Protein AF-A0A7W9HDD8-F1 (afdb_monomer_lite)

pLDDT: mean 74.38, std 16.47, range [45.41, 96.56]

Structure (mmCIF, N/CA/C/O backbone):
data_AF-A0A7W9HDD8-F1
#
_entry.id   AF-A0A7W9HDD8-F1
#
loop_
_atom_site.group_PDB
_atom_site.id
_atom_site.type_symbol
_atom_site.label_atom_id
_atom_site.label_alt_id
_atom_site.label_comp_id
_atom_site.label_asym_id
_atom_site.label_enti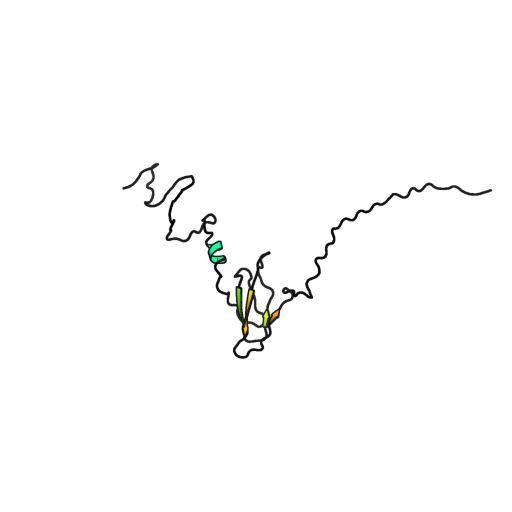ty_id
_atom_site.label_seq_id
_atom_site.pdbx_PDB_ins_code
_atom_site.Cartn_x
_atom_site.Cartn_y
_atom_site.Cartn_z
_atom_site.occupancy
_atom_site.B_iso_or_equiv
_atom_site.auth_seq_id
_atom_site.auth_comp_id
_atom_site.auth_asym_id
_atom_site.auth_atom_id
_atom_site.pdbx_PDB_model_num
ATOM 1 N N . MET A 1 1 ? 3.729 -22.286 -48.158 1.00 49.88 1 MET A N 1
ATOM 2 C CA . MET A 1 1 ? 4.906 -21.860 -48.942 1.00 49.88 1 MET A CA 1
ATOM 3 C C . MET A 1 1 ? 6.066 -21.746 -47.969 1.00 49.88 1 MET A C 1
ATOM 5 O O . MET A 1 1 ? 6.053 -20.856 -47.134 1.00 49.88 1 MET A O 1
ATOM 9 N N . THR A 1 2 ? 6.975 -22.718 -47.975 1.00 52.31 2 THR A N 1
ATOM 10 C CA . THR A 1 2 ? 8.079 -22.801 -47.007 1.00 52.31 2 THR A CA 1
ATOM 11 C C . THR A 1 2 ? 9.292 -22.110 -47.615 1.00 52.31 2 THR A C 1
ATOM 13 O O . THR A 1 2 ? 9.815 -22.578 -48.624 1.00 52.31 2 THR A O 1
ATOM 16 N N . VAL A 1 3 ? 9.702 -20.975 -47.052 1.00 51.56 3 VAL A N 1
ATOM 17 C CA . VAL A 1 3 ? 10.936 -20.289 -47.453 1.00 51.56 3 VAL A CA 1
ATOM 18 C C . VAL A 1 3 ? 12.105 -20.972 -46.748 1.00 51.56 3 VAL A C 1
ATOM 20 O O . VAL A 1 3 ? 12.121 -21.081 -45.526 1.00 51.56 3 VAL A O 1
ATOM 23 N N . TRP A 1 4 ? 13.059 -21.471 -47.531 1.00 47.94 4 TRP A N 1
ATOM 24 C CA . TRP A 1 4 ? 14.275 -22.113 -47.039 1.00 47.94 4 TRP A CA 1
ATOM 25 C C . TRP A 1 4 ? 15.407 -21.089 -46.964 1.00 47.94 4 TRP A C 1
ATOM 27 O O . TRP A 1 4 ? 15.779 -20.513 -47.983 1.00 47.94 4 TRP A O 1
ATOM 37 N N . VAL A 1 5 ? 15.997 -20.909 -45.782 1.00 61.56 5 VAL A N 1
ATOM 38 C CA . VAL A 1 5 ? 17.302 -20.253 -45.617 1.00 61.56 5 VAL A CA 1
ATOM 39 C C . VAL A 1 5 ? 18.118 -21.112 -44.651 1.00 61.56 5 VAL A C 1
ATOM 41 O O . VAL A 1 5 ? 17.716 -21.305 -43.510 1.00 61.56 5 VAL A O 1
ATOM 44 N N . GLY A 1 6 ? 19.237 -21.680 -45.108 1.00 63.09 6 GLY A N 1
ATOM 45 C CA . GLY A 1 6 ? 20.217 -22.325 -44.221 1.00 63.09 6 GLY A CA 1
ATOM 46 C C . GLY A 1 6 ? 19.858 -23.697 -43.625 1.00 63.09 6 GLY A C 1
ATOM 47 O O . GLY A 1 6 ? 20.403 -24.054 -42.589 1.00 63.09 6 GLY A O 1
ATOM 48 N N . GLY A 1 7 ? 18.995 -24.493 -44.266 1.00 64.06 7 GLY A N 1
ATOM 49 C CA . GLY A 1 7 ? 18.950 -25.949 -44.036 1.00 64.06 7 GLY A CA 1
ATOM 50 C C . GLY A 1 7 ? 18.128 -26.477 -42.851 1.00 64.06 7 GLY A C 1
ATOM 51 O O . GLY A 1 7 ? 18.107 -27.688 -42.656 1.00 64.06 7 GLY A O 1
ATOM 52 N N . LEU A 1 8 ? 17.398 -25.639 -42.108 1.00 62.50 8 LEU A N 1
ATOM 53 C CA . LEU A 1 8 ? 16.399 -26.095 -41.129 1.00 62.50 8 LEU A CA 1
ATOM 54 C C . LEU A 1 8 ? 15.046 -25.411 -41.387 1.00 62.50 8 LEU A C 1
ATOM 56 O O . LEU A 1 8 ? 15.025 -24.218 -41.699 1.00 62.50 8 LEU A O 1
ATOM 60 N N . PRO A 1 9 ? 13.911 -26.128 -41.286 1.00 59.16 9 PRO A N 1
ATOM 61 C CA . PRO A 1 9 ? 12.598 -25.523 -41.469 1.00 59.16 9 PRO A CA 1
ATOM 62 C C . PRO A 1 9 ? 12.341 -24.506 -40.352 1.00 59.16 9 PRO A C 1
ATOM 64 O O . PRO A 1 9 ? 12.315 -24.858 -39.175 1.00 59.16 9 PRO A O 1
ATOM 67 N N . VAL A 1 10 ? 12.134 -23.242 -40.717 1.00 61.56 10 VAL A N 1
ATOM 68 C CA . VAL A 1 10 ? 11.691 -22.212 -39.771 1.00 61.56 10 VAL A CA 1
ATOM 69 C C . VAL A 1 10 ? 10.170 -22.264 -39.626 1.00 61.56 10 VAL A C 1
ATOM 71 O O . VAL A 1 10 ? 9.444 -22.422 -40.610 1.00 61.56 10 VAL A O 1
ATOM 74 N N . ALA A 1 11 ? 9.676 -22.155 -38.390 1.00 64.12 11 ALA A N 1
ATOM 75 C CA . ALA A 1 11 ? 8.244 -22.083 -38.119 1.00 64.12 11 ALA A CA 1
ATOM 76 C C . ALA A 1 11 ? 7.645 -20.827 -38.775 1.00 64.12 11 ALA A C 1
ATOM 78 O O . ALA A 1 11 ? 8.213 -19.736 -38.693 1.00 64.12 11 ALA A O 1
ATOM 79 N N . ALA A 1 12 ? 6.494 -20.977 -39.431 1.00 58.31 12 ALA A N 1
ATOM 80 C CA . ALA A 1 12 ? 5.814 -19.863 -40.083 1.00 58.31 12 ALA A CA 1
ATOM 81 C C . ALA A 1 12 ? 5.433 -18.778 -39.057 1.00 58.31 12 ALA A C 1
ATOM 83 O O . ALA A 1 12 ? 4.868 -19.090 -38.011 1.00 58.31 12 ALA A O 1
ATOM 84 N N . GLY A 1 13 ? 5.721 -17.511 -39.373 1.00 62.62 13 GLY A N 1
ATOM 85 C CA . GLY A 1 13 ? 5.311 -16.352 -38.567 1.00 62.62 13 GLY A CA 1
ATOM 86 C C . GLY A 1 13 ? 6.374 -15.774 -37.628 1.00 62.62 13 GLY A C 1
ATOM 87 O O . GLY A 1 13 ? 6.099 -14.779 -36.965 1.00 62.62 13 GLY A O 1
ATOM 88 N N . PHE A 1 14 ? 7.582 -16.341 -37.586 1.00 61.56 14 PHE A N 1
ATOM 89 C CA . PHE A 1 14 ? 8.695 -15.796 -36.806 1.00 61.56 14 PHE A CA 1
ATOM 90 C C . PHE A 1 14 ? 9.730 -15.115 -37.707 1.00 61.56 14 PHE A C 1
ATOM 92 O O . PHE A 1 14 ? 10.101 -15.644 -38.755 1.00 61.56 14 PHE A O 1
ATOM 99 N N . VAL A 1 15 ? 10.224 -13.951 -37.277 1.00 70.75 15 VAL A N 1
ATOM 100 C CA . VAL A 1 15 ? 11.378 -13.278 -37.887 1.00 70.75 15 VAL A CA 1
ATOM 101 C C . VAL A 1 15 ? 12.622 -13.672 -37.090 1.00 70.75 15 VAL A C 1
ATOM 103 O O . VAL A 1 15 ? 12.716 -13.359 -35.906 1.00 70.75 15 VAL A O 1
ATOM 106 N N . TYR A 1 16 ? 13.569 -14.358 -37.734 1.00 62.38 16 TYR A N 1
ATOM 107 C CA . TYR A 1 16 ? 14.878 -14.684 -37.160 1.00 62.38 16 TYR A CA 1
ATOM 108 C C . TYR A 1 16 ? 15.968 -13.928 -37.923 1.00 62.38 16 TYR A C 1
ATOM 110 O O . TYR A 1 16 ? 16.140 -14.127 -39.124 1.00 62.38 16 TYR A O 1
ATOM 118 N N . GLY A 1 17 ? 16.710 -13.069 -37.228 1.00 64.06 17 GLY A N 1
ATOM 119 C CA . GLY A 1 17 ? 17.832 -12.316 -37.784 1.00 64.06 17 GLY A CA 1
ATOM 120 C C . GLY A 1 17 ? 18.643 -11.649 -36.676 1.00 64.06 17 GLY A C 1
ATOM 121 O O . GLY A 1 17 ? 18.111 -11.361 -35.606 1.00 64.06 17 GLY A O 1
ATOM 122 N N . ALA A 1 18 ? 19.936 -11.434 -36.915 1.00 65.00 18 ALA A N 1
ATOM 123 C CA . ALA A 1 18 ? 20.770 -10.597 -36.059 1.00 65.00 18 ALA A CA 1
ATOM 124 C C . ALA A 1 18 ? 20.676 -9.146 -36.561 1.00 65.00 18 ALA A C 1
ATOM 126 O O . ALA A 1 18 ? 21.053 -8.882 -37.701 1.00 65.00 18 ALA A O 1
ATOM 127 N N . GLY A 1 19 ? 20.154 -8.229 -35.743 1.00 72.38 19 GLY A N 1
ATOM 128 C CA . GLY A 1 19 ? 20.015 -6.808 -36.087 1.00 72.38 19 GLY A CA 1
ATOM 129 C C . GLY A 1 19 ? 18.728 -6.170 -35.558 1.00 72.38 19 GLY A C 1
ATOM 130 O O . GLY A 1 19 ? 17.973 -6.799 -34.817 1.00 72.38 19 GLY A O 1
ATOM 131 N N . ASP A 1 20 ? 18.491 -4.918 -35.950 1.00 79.69 20 ASP A N 1
ATOM 132 C CA . ASP A 1 20 ? 17.279 -4.166 -35.613 1.00 79.69 20 ASP A CA 1
ATOM 133 C C . ASP A 1 20 ? 16.129 -4.499 -36.572 1.00 79.69 20 ASP A C 1
ATOM 135 O O . ASP A 1 20 ? 16.343 -4.736 -37.763 1.00 79.69 20 ASP A O 1
ATOM 139 N N . VAL A 1 21 ? 14.891 -4.458 -36.072 1.00 77.38 21 VAL A N 1
ATOM 140 C CA . VAL A 1 21 ? 13.689 -4.566 -36.909 1.00 77.38 21 VAL A CA 1
ATOM 141 C C . VAL A 1 21 ? 12.852 -3.300 -36.772 1.00 77.38 21 VAL A C 1
ATOM 143 O O . VAL A 1 21 ? 12.448 -2.936 -35.669 1.00 77.38 21 VAL A O 1
ATOM 146 N N . TYR A 1 22 ? 12.579 -2.641 -37.898 1.00 76.81 22 TYR A N 1
ATOM 147 C CA . TYR A 1 22 ? 11.714 -1.464 -37.973 1.00 76.81 22 TYR A CA 1
ATOM 148 C C . TYR A 1 22 ? 10.293 -1.874 -38.366 1.00 76.81 22 TYR A C 1
ATOM 150 O O . TYR A 1 22 ? 10.098 -2.574 -39.358 1.00 76.81 22 TYR A O 1
ATOM 158 N N . TYR A 1 23 ? 9.303 -1.412 -37.601 1.00 78.31 23 TYR A N 1
ATOM 159 C CA . TYR A 1 23 ? 7.884 -1.624 -37.879 1.00 78.31 23 TYR A CA 1
ATOM 160 C C . TYR A 1 23 ? 7.146 -0.285 -37.857 1.00 78.31 23 TYR A C 1
ATOM 162 O O . TYR A 1 23 ? 7.128 0.404 -36.838 1.00 78.31 23 TYR A O 1
ATOM 170 N N . GLU A 1 24 ? 6.506 0.069 -38.969 1.00 78.88 24 GLU A N 1
ATOM 171 C CA . GLU A 1 24 ? 5.593 1.210 -39.051 1.00 78.88 24 GLU A CA 1
ATOM 172 C C . GLU A 1 24 ? 4.170 0.708 -38.781 1.00 78.88 24 GLU A C 1
ATOM 174 O O . GLU A 1 24 ? 3.435 0.327 -39.688 1.00 78.88 24 GLU A O 1
ATOM 179 N N . GLY A 1 25 ? 3.800 0.592 -37.504 1.00 77.19 25 GLY A N 1
ATOM 180 C CA . GLY A 1 25 ? 2.489 0.073 -37.112 1.00 77.19 25 GLY A CA 1
ATOM 181 C C . GLY A 1 25 ? 2.451 -0.486 -35.694 1.00 77.19 25 GLY A C 1
ATOM 182 O O . GLY A 1 25 ? 3.371 -0.290 -34.900 1.00 77.19 25 GLY A O 1
ATOM 183 N N . ASN A 1 26 ? 1.365 -1.186 -35.363 1.00 75.44 26 ASN A N 1
ATOM 184 C CA . ASN A 1 26 ? 1.221 -1.848 -34.072 1.00 75.44 26 ASN A CA 1
ATOM 185 C C . ASN A 1 26 ? 1.916 -3.220 -34.068 1.00 75.44 26 ASN A C 1
ATOM 187 O O . ASN A 1 26 ? 1.668 -4.077 -34.910 1.00 75.44 26 ASN A O 1
ATOM 191 N N . VAL A 1 27 ? 2.754 -3.454 -33.061 1.00 76.56 27 VAL A N 1
ATOM 192 C CA . VAL A 1 27 ? 3.296 -4.783 -32.759 1.00 76.56 27 VAL A CA 1
ATOM 193 C C . VAL A 1 27 ? 2.414 -5.401 -31.676 1.00 76.56 27 VAL A C 1
ATOM 195 O O . VAL A 1 27 ? 2.275 -4.832 -30.593 1.00 76.56 27 VAL A O 1
ATOM 198 N N . SER A 1 28 ? 1.779 -6.539 -31.967 1.00 69.56 28 SER A N 1
ATOM 199 C CA . SER A 1 28 ? 0.885 -7.238 -31.035 1.00 69.56 28 SER A CA 1
ATOM 200 C C . SER A 1 28 ? 1.287 -8.704 -30.902 1.00 69.56 28 SER A C 1
ATOM 202 O O . SER A 1 28 ? 1.561 -9.372 -31.896 1.00 69.56 28 SER A O 1
ATOM 204 N N . THR A 1 29 ? 1.325 -9.208 -29.669 1.00 70.31 29 THR A N 1
ATOM 205 C CA . THR A 1 29 ? 1.646 -10.602 -29.344 1.00 70.31 29 THR A CA 1
ATOM 206 C C . THR A 1 29 ? 0.577 -11.173 -28.417 1.00 70.31 29 THR A C 1
ATOM 208 O O . THR A 1 29 ? 0.071 -10.480 -27.537 1.00 70.31 29 THR A O 1
ATOM 211 N N . THR A 1 30 ? 0.228 -12.452 -28.584 1.00 66.12 30 THR A N 1
ATOM 212 C CA . THR A 1 30 ? -0.759 -13.129 -27.718 1.00 66.12 30 THR A CA 1
ATOM 213 C C . THR A 1 30 ? -0.197 -13.437 -26.328 1.00 66.12 30 THR A C 1
ATOM 215 O O . THR A 1 30 ? -0.934 -13.456 -25.347 1.00 66.12 30 THR A O 1
ATOM 218 N N . ALA A 1 31 ? 1.116 -13.664 -26.231 1.00 63.81 31 ALA A N 1
ATOM 219 C CA . ALA A 1 31 ? 1.810 -13.844 -24.964 1.00 63.81 31 ALA A CA 1
ATOM 220 C C . ALA A 1 31 ? 2.363 -12.509 -24.460 1.00 63.81 31 ALA A C 1
ATOM 222 O O . ALA A 1 31 ? 2.885 -11.703 -25.237 1.00 63.81 31 ALA A O 1
ATOM 223 N N . ALA A 1 32 ? 2.277 -12.306 -23.145 1.00 61.69 32 ALA A N 1
ATOM 224 C CA . ALA A 1 32 ? 2.909 -11.171 -22.505 1.00 61.69 32 ALA A CA 1
ATOM 225 C C . ALA A 1 32 ? 4.443 -11.302 -22.593 1.00 61.69 32 ALA A C 1
ATOM 227 O O . ALA A 1 32 ? 4.982 -12.389 -22.370 1.00 61.69 32 ALA A O 1
ATOM 228 N N . PRO A 1 33 ? 5.155 -10.209 -22.883 1.00 64.56 33 PRO A N 1
ATOM 229 C CA . PRO A 1 33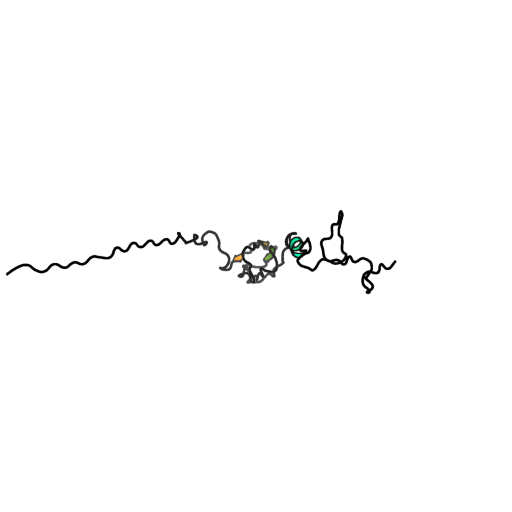 ? 6.612 -10.182 -22.884 1.00 64.56 33 PRO A CA 1
ATOM 230 C C . PRO A 1 33 ? 7.167 -10.492 -21.486 1.00 64.56 33 PRO A C 1
ATOM 232 O O . PRO A 1 33 ? 6.744 -9.892 -20.499 1.00 64.56 33 PRO A O 1
ATOM 235 N N . THR A 1 34 ? 8.131 -11.410 -21.398 1.00 62.53 34 THR A N 1
ATOM 236 C CA . THR A 1 34 ? 8.764 -11.832 -20.130 1.00 62.53 34 THR A CA 1
ATOM 237 C C . THR A 1 34 ? 10.228 -11.400 -20.001 1.00 62.53 34 THR A C 1
ATOM 239 O O . THR A 1 34 ? 10.806 -11.516 -18.923 1.00 62.53 34 THR A O 1
ATOM 242 N N . GLN A 1 35 ? 10.837 -10.880 -21.074 1.00 59.34 35 GLN A N 1
ATOM 243 C CA . GLN A 1 35 ? 12.233 -10.430 -21.087 1.00 59.34 35 GLN A CA 1
ATOM 244 C C . GLN A 1 35 ? 12.363 -8.943 -20.730 1.00 59.34 35 GLN A C 1
ATOM 246 O O . GLN A 1 35 ? 11.589 -8.104 -21.188 1.00 59.34 35 GLN A O 1
ATOM 251 N N . ALA A 1 36 ? 13.403 -8.612 -19.960 1.00 51.59 36 ALA A N 1
ATOM 252 C CA . ALA A 1 36 ? 13.631 -7.285 -19.378 1.00 51.59 36 ALA A CA 1
ATOM 253 C C . ALA A 1 36 ? 13.830 -6.142 -20.395 1.00 51.59 36 ALA A C 1
ATOM 255 O O . ALA A 1 36 ? 13.721 -4.973 -20.030 1.00 51.59 36 ALA A O 1
ATOM 256 N N . GLN A 1 37 ? 14.140 -6.467 -21.652 1.00 56.53 37 GLN A N 1
ATOM 257 C CA . GLN A 1 37 ? 14.434 -5.497 -22.713 1.00 56.53 37 GLN A CA 1
ATOM 258 C C . GLN A 1 37 ? 13.217 -5.137 -23.579 1.00 56.53 37 GLN A C 1
ATOM 260 O O . GLN A 1 37 ? 13.347 -4.361 -24.522 1.00 56.53 37 GLN A O 1
ATOM 265 N N . HIS A 1 38 ? 12.034 -5.682 -23.292 1.00 64.94 38 HIS A N 1
ATOM 266 C CA . HIS A 1 38 ? 10.838 -5.347 -24.057 1.00 64.94 38 HIS A CA 1
ATOM 267 C C . HIS A 1 38 ? 10.366 -3.908 -23.765 1.00 64.94 38 HIS A C 1
ATOM 269 O O . HIS A 1 38 ? 10.378 -3.469 -22.616 1.00 64.94 38 HIS A O 1
ATOM 275 N N . LEU A 1 39 ? 9.945 -3.168 -24.802 1.00 67.69 39 LEU A N 1
ATOM 276 C CA . LEU A 1 39 ? 9.680 -1.714 -24.751 1.00 67.69 39 LEU A CA 1
ATOM 277 C C . LEU A 1 39 ? 8.502 -1.276 -23.875 1.00 67.69 39 LEU A C 1
ATOM 279 O O . LEU A 1 39 ? 8.313 -0.090 -23.622 1.00 67.69 39 LEU A O 1
ATOM 283 N N . THR A 1 40 ? 7.771 -2.216 -23.305 1.00 62.47 40 THR A N 1
ATOM 284 C CA . THR A 1 40 ? 7.215 -2.003 -21.980 1.00 62.47 40 THR A CA 1
ATOM 285 C C . THR A 1 40 ? 7.762 -3.117 -21.122 1.00 62.47 40 THR A C 1
ATOM 287 O O . THR A 1 40 ? 7.414 -4.287 -21.286 1.00 62.47 40 THR A O 1
ATOM 290 N N . ARG A 1 41 ? 8.632 -2.756 -20.179 1.00 62.28 41 ARG A N 1
ATOM 291 C CA . ARG A 1 41 ? 8.730 -3.522 -18.949 1.00 62.28 41 ARG A CA 1
ATOM 292 C C . ARG A 1 41 ? 7.294 -3.629 -18.447 1.00 62.28 41 ARG A C 1
ATOM 294 O O . ARG A 1 41 ? 6.731 -2.636 -17.981 1.00 62.28 41 ARG A O 1
ATOM 301 N N . LYS A 1 42 ? 6.642 -4.766 -18.667 1.00 60.31 42 LYS A N 1
ATOM 302 C CA . LYS A 1 42 ? 5.259 -4.970 -18.237 1.00 60.31 42 LYS A CA 1
ATOM 303 C C . LYS A 1 42 ? 5.161 -4.732 -16.732 1.00 60.31 42 LYS A C 1
ATOM 305 O O . LYS A 1 42 ? 4.219 -4.108 -16.279 1.00 60.31 42 LYS A O 1
ATOM 310 N N . ASP A 1 43 ? 6.206 -5.090 -15.996 1.00 60.59 43 ASP A N 1
ATOM 311 C CA . ASP A 1 43 ? 6.450 -4.736 -14.600 1.00 60.59 43 ASP A CA 1
ATOM 312 C C . ASP A 1 43 ? 6.528 -3.222 -14.346 1.00 60.59 43 ASP A C 1
ATOM 314 O O . ASP A 1 43 ? 6.020 -2.768 -13.332 1.00 60.59 43 ASP A O 1
ATOM 318 N N . TYR A 1 44 ? 7.093 -2.407 -15.240 1.00 63.84 44 TYR A N 1
ATOM 319 C CA . TYR A 1 44 ? 7.131 -0.942 -15.097 1.00 63.84 44 TYR A CA 1
ATOM 320 C C . TYR A 1 44 ? 5.778 -0.284 -15.382 1.00 63.84 44 TYR A C 1
ATOM 322 O O . TYR A 1 44 ? 5.434 0.680 -14.707 1.00 63.84 44 TYR A O 1
ATOM 330 N N . VAL A 1 45 ? 4.999 -0.783 -16.346 1.00 66.81 45 VAL A N 1
ATOM 331 C CA . VAL A 1 45 ? 3.654 -0.252 -16.639 1.00 66.81 45 VAL A CA 1
ATOM 332 C C . VAL A 1 45 ? 2.630 -0.761 -15.617 1.00 66.81 45 VAL A C 1
ATOM 334 O O . VAL A 1 45 ? 1.902 0.050 -15.050 1.00 66.81 45 VAL A O 1
ATOM 337 N N . ASP A 1 46 ? 2.643 -2.052 -15.275 1.00 65.38 46 ASP A N 1
ATOM 338 C CA . ASP A 1 46 ? 1.749 -2.648 -14.269 1.00 65.38 46 ASP A CA 1
ATOM 339 C C . ASP A 1 46 ? 2.037 -2.129 -12.850 1.00 65.38 46 ASP A C 1
ATOM 341 O O . ASP A 1 46 ? 1.111 -1.954 -12.063 1.00 65.38 46 ASP A O 1
ATOM 345 N N . SER A 1 47 ? 3.299 -1.836 -12.500 1.00 57.88 47 SER A N 1
ATOM 346 C CA . SER A 1 47 ? 3.626 -1.242 -11.188 1.00 57.88 47 SER A CA 1
ATOM 347 C C . SER A 1 47 ? 3.331 0.258 -11.100 1.00 57.88 47 SER A C 1
ATOM 349 O O . SER A 1 47 ? 3.259 0.800 -9.993 1.00 57.88 47 SER A O 1
ATOM 351 N N . ARG A 1 48 ? 3.166 0.944 -12.242 1.00 60.47 48 ARG A N 1
ATOM 352 C CA . ARG A 1 48 ? 2.883 2.390 -12.310 1.00 60.47 48 ARG A CA 1
ATOM 353 C C . ARG A 1 48 ? 1.414 2.717 -12.545 1.00 60.47 48 ARG A C 1
ATOM 355 O O . ARG A 1 48 ? 0.988 3.809 -12.171 1.00 60.47 48 ARG A O 1
ATOM 362 N N . VAL A 1 49 ? 0.630 1.797 -13.100 1.00 65.69 49 VAL A N 1
ATOM 363 C CA . VAL A 1 49 ? -0.832 1.906 -13.155 1.00 65.69 49 VAL A CA 1
ATOM 364 C C . VAL A 1 49 ? -1.386 1.463 -11.804 1.00 65.69 49 VAL A C 1
ATOM 366 O O . VAL A 1 49 ? -1.636 0.288 -11.581 1.00 65.69 49 VAL A O 1
ATOM 369 N N . SER A 1 50 ? -1.493 2.430 -10.885 1.00 58.28 50 SER A N 1
ATOM 370 C CA . SER A 1 50 ? -2.190 2.377 -9.588 1.00 58.28 50 SER A CA 1
ATOM 371 C C . SER A 1 50 ? -2.557 0.962 -9.101 1.00 58.28 50 SER A C 1
ATOM 373 O O . SER A 1 50 ? -3.729 0.581 -9.203 1.00 58.28 50 SER A O 1
ATOM 375 N N . PRO A 1 51 ? -1.604 0.175 -8.563 1.00 66.56 51 PRO A N 1
ATOM 376 C CA . PRO A 1 51 ? -1.929 -1.141 -8.033 1.00 66.56 51 PRO A CA 1
ATOM 377 C C . PRO A 1 51 ? -3.008 -0.980 -6.960 1.00 66.56 51 PRO A C 1
ATOM 379 O O . PRO A 1 51 ? -2.919 -0.088 -6.108 1.00 66.56 51 PRO A O 1
ATOM 382 N N . ALA A 1 52 ? -4.055 -1.805 -7.042 1.00 80.94 52 ALA A N 1
ATOM 383 C CA . ALA A 1 52 ? -5.117 -1.828 -6.045 1.00 80.94 52 ALA A CA 1
ATOM 384 C C . ALA A 1 52 ? -4.505 -1.898 -4.631 1.00 80.94 52 ALA A C 1
ATOM 386 O O . ALA A 1 52 ? -3.472 -2.553 -4.452 1.00 80.94 52 ALA A O 1
ATOM 387 N N . PRO A 1 53 ? -5.097 -1.221 -3.630 1.00 89.44 53 PRO A N 1
ATOM 388 C CA . PRO A 1 53 ? -4.546 -1.216 -2.285 1.00 89.44 53 PRO A CA 1
ATOM 389 C C . PRO A 1 53 ? -4.381 -2.641 -1.761 1.00 89.44 53 PRO A C 1
ATOM 391 O O . PRO A 1 53 ? -5.322 -3.440 -1.772 1.00 89.44 53 PRO A O 1
ATOM 394 N N . VAL A 1 54 ? -3.188 -2.946 -1.258 1.00 92.31 54 VAL A N 1
ATOM 395 C CA . VAL A 1 54 ? -2.919 -4.211 -0.579 1.00 92.31 54 VAL A CA 1
ATOM 396 C C . VAL A 1 54 ? -3.692 -4.202 0.735 1.00 92.31 54 VAL A C 1
ATOM 398 O O . VAL A 1 54 ? -3.466 -3.349 1.596 1.00 92.31 54 VAL A O 1
ATOM 401 N N . THR A 1 55 ? -4.626 -5.137 0.884 1.00 95.12 55 THR A N 1
ATOM 402 C CA . THR A 1 55 ? -5.435 -5.240 2.102 1.00 95.12 55 THR A CA 1
ATOM 403 C C . THR A 1 55 ? -4.599 -5.854 3.217 1.00 95.12 55 THR A C 1
ATOM 405 O O . THR A 1 55 ? -4.094 -6.967 3.085 1.00 95.12 55 THR A O 1
ATOM 408 N N . LEU A 1 56 ? -4.444 -5.120 4.314 1.00 95.44 56 LEU A N 1
ATOM 409 C CA . LEU A 1 56 ? -3.793 -5.599 5.525 1.00 95.44 56 LEU A CA 1
ATOM 410 C C . LEU A 1 56 ? -4.817 -6.266 6.441 1.00 95.44 56 LEU A C 1
ATOM 412 O O . LEU A 1 56 ? -5.975 -5.858 6.522 1.00 95.44 56 LEU A O 1
ATOM 416 N N . THR A 1 57 ? -4.360 -7.277 7.168 1.00 95.19 57 THR A N 1
ATOM 417 C CA . THR A 1 57 ? -5.146 -7.915 8.223 1.00 95.19 57 THR A CA 1
ATOM 418 C C . THR A 1 57 ? -5.179 -7.021 9.459 1.00 95.19 57 THR A C 1
ATOM 420 O O . THR A 1 57 ? -4.140 -6.538 9.913 1.00 95.19 57 THR A O 1
ATOM 423 N N . ASP A 1 58 ? -6.373 -6.812 10.011 1.00 94.31 58 ASP A N 1
ATOM 424 C CA . ASP A 1 58 ? -6.532 -6.167 11.309 1.00 94.31 58 ASP A CA 1
ATOM 425 C C . ASP A 1 58 ? -6.028 -7.104 12.416 1.00 94.31 58 ASP A C 1
ATOM 427 O O . ASP A 1 58 ? -6.407 -8.271 12.510 1.00 94.31 58 ASP A O 1
ATOM 431 N N . ALA A 1 59 ? -5.118 -6.589 13.233 1.00 94.19 59 ALA A N 1
ATOM 432 C CA . ALA A 1 59 ? -4.493 -7.300 14.336 1.00 94.19 59 ALA A CA 1
ATOM 433 C C . ALA A 1 59 ? -4.051 -6.275 15.389 1.00 94.19 59 ALA A C 1
ATOM 435 O O . ALA A 1 59 ? -3.855 -5.108 15.040 1.00 94.19 59 ALA A O 1
ATOM 436 N N . PRO A 1 60 ? -3.837 -6.669 16.663 1.00 94.81 60 PRO A N 1
ATOM 437 C CA . PRO A 1 60 ? -3.305 -5.767 17.690 1.00 94.81 60 PRO A CA 1
ATOM 438 C C . PRO A 1 60 ? -2.055 -5.001 17.229 1.00 94.81 60 PRO A C 1
ATOM 440 O O . PRO A 1 60 ? -1.951 -3.795 17.462 1.00 94.81 60 PRO A O 1
ATOM 443 N N . THR A 1 61 ? -1.177 -5.688 16.490 1.00 95.56 61 THR A N 1
ATOM 444 C CA . THR A 1 61 ? -0.069 -5.100 15.735 1.00 95.56 61 THR A CA 1
ATOM 445 C C . THR A 1 61 ? -0.223 -5.452 14.261 1.00 95.56 61 THR A C 1
ATOM 447 O O . THR A 1 61 ? -0.127 -6.617 13.882 1.00 95.56 61 THR A O 1
ATOM 450 N N . ILE A 1 62 ? -0.442 -4.444 13.424 1.00 96.56 62 ILE A N 1
ATOM 451 C CA . ILE A 1 62 ? -0.609 -4.592 11.980 1.00 96.56 62 ILE A CA 1
ATOM 452 C C . ILE A 1 62 ? 0.776 -4.668 11.334 1.00 96.56 62 ILE A C 1
ATOM 454 O O . ILE A 1 62 ? 1.561 -3.719 11.407 1.00 96.56 62 ILE A O 1
ATOM 458 N N . ALA A 1 63 ? 1.075 -5.793 10.686 1.00 95.94 63 ALA A N 1
ATOM 459 C CA . ALA A 1 63 ? 2.308 -5.987 9.931 1.00 95.94 63 ALA A CA 1
ATOM 460 C C . ALA A 1 63 ? 2.172 -5.432 8.503 1.00 95.94 63 ALA A C 1
ATOM 462 O O . ALA A 1 63 ? 1.151 -5.624 7.851 1.00 95.94 63 ALA A O 1
ATOM 463 N N . THR A 1 64 ? 3.214 -4.764 7.998 1.00 95.31 64 THR A N 1
ATOM 464 C CA . THR A 1 64 ? 3.282 -4.279 6.608 1.00 95.31 64 THR A CA 1
ATOM 465 C C . THR A 1 64 ? 4.529 -4.845 5.935 1.00 95.31 64 THR A C 1
ATOM 467 O O . THR A 1 64 ? 5.632 -4.609 6.419 1.00 95.31 64 THR A O 1
ATOM 470 N N . ASN A 1 65 ? 4.380 -5.542 4.806 1.00 93.31 65 ASN A N 1
ATOM 471 C CA . ASN A 1 65 ? 5.509 -5.897 3.940 1.00 93.31 65 ASN A CA 1
ATOM 472 C C . ASN A 1 65 ? 5.630 -4.856 2.823 1.00 93.31 65 ASN A C 1
ATOM 474 O O . ASN A 1 65 ? 4.839 -4.848 1.878 1.00 93.31 65 ASN A O 1
ATOM 478 N N . ALA A 1 66 ? 6.628 -3.983 2.933 1.00 90.06 66 ALA A N 1
ATOM 479 C CA . ALA A 1 66 ? 6.850 -2.858 2.035 1.00 90.06 66 ALA A CA 1
ATOM 480 C C . ALA A 1 66 ? 7.180 -3.273 0.591 1.00 90.06 66 ALA A C 1
ATOM 482 O O . ALA A 1 66 ? 7.052 -2.436 -0.302 1.00 90.06 66 ALA A O 1
ATOM 483 N N . ALA A 1 67 ? 7.545 -4.533 0.335 1.00 88.38 67 ALA A N 1
ATOM 484 C CA . ALA A 1 67 ? 7.786 -5.042 -1.015 1.00 88.38 67 ALA A CA 1
ATOM 485 C C . ALA A 1 67 ? 6.492 -5.320 -1.806 1.00 88.38 67 ALA A C 1
ATOM 487 O O . ALA A 1 67 ? 6.529 -5.348 -3.032 1.00 88.38 67 ALA A O 1
ATOM 488 N N . LEU A 1 68 ? 5.349 -5.505 -1.130 1.00 88.00 68 LEU A N 1
ATOM 489 C CA . LEU A 1 68 ? 4.098 -5.933 -1.776 1.00 88.00 68 LEU A CA 1
ATOM 490 C C . LEU A 1 68 ? 3.345 -4.811 -2.499 1.00 88.00 68 LEU A C 1
ATOM 492 O O . LEU A 1 68 ? 2.484 -5.087 -3.328 1.00 88.00 68 LEU A O 1
ATOM 496 N N . GLY A 1 69 ? 3.628 -3.549 -2.186 1.00 86.69 69 GLY A N 1
ATOM 497 C CA . GLY A 1 69 ? 2.914 -2.435 -2.794 1.00 86.69 69 GLY A CA 1
ATOM 498 C C . GLY A 1 69 ? 3.287 -1.084 -2.211 1.00 86.69 69 GLY A C 1
ATOM 499 O O . GLY A 1 69 ? 4.051 -0.981 -1.252 1.00 86.69 69 GLY A O 1
ATOM 500 N N . ASN A 1 70 ? 2.762 -0.028 -2.824 1.00 88.94 70 ASN A N 1
ATOM 501 C CA . ASN A 1 70 ? 2.933 1.355 -2.365 1.00 88.94 70 ASN A CA 1
ATOM 502 C C . ASN A 1 70 ? 1.703 1.871 -1.616 1.00 88.94 70 ASN A C 1
ATOM 504 O O . ASN A 1 70 ? 1.788 2.900 -0.958 1.00 88.94 70 ASN A O 1
ATOM 508 N N . HIS A 1 71 ? 0.578 1.166 -1.712 1.00 92.31 71 HIS A N 1
ATOM 509 C CA . HIS A 1 71 ? -0.680 1.539 -1.093 1.00 92.31 71 HIS A CA 1
ATOM 510 C C . HIS A 1 71 ? -1.214 0.355 -0.289 1.00 92.31 71 HIS A C 1
ATOM 512 O O . HIS A 1 71 ? -1.431 -0.723 -0.842 1.00 92.31 71 HIS A O 1
ATOM 518 N N . PHE A 1 72 ? -1.405 0.562 1.010 1.00 94.12 72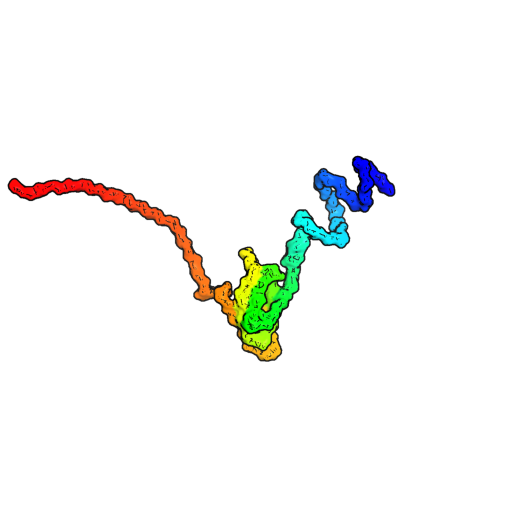 PHE A N 1
ATOM 519 C CA . PHE A 1 72 ? -1.951 -0.427 1.930 1.00 94.12 72 PHE A CA 1
ATOM 520 C C . PHE A 1 72 ? -3.243 0.088 2.543 1.00 94.12 72 PHE A C 1
ATOM 522 O O . PHE A 1 72 ? -3.308 1.254 2.923 1.00 94.12 72 PHE A O 1
ATOM 529 N N . ARG A 1 73 ? -4.239 -0.782 2.686 1.00 95.38 73 ARG A N 1
ATOM 530 C CA . ARG A 1 73 ? -5.540 -0.446 3.271 1.00 95.38 73 ARG A CA 1
ATOM 531 C C . ARG A 1 73 ? -5.858 -1.370 4.433 1.00 95.38 73 ARG A C 1
ATOM 533 O O . ARG A 1 73 ? -5.673 -2.579 4.322 1.00 95.38 73 ARG A O 1
ATOM 540 N N . VAL A 1 74 ? -6.375 -0.817 5.525 1.00 95.75 74 VAL A N 1
ATOM 541 C CA . VAL A 1 74 ? -6.837 -1.592 6.684 1.00 95.75 74 VAL A CA 1
ATOM 542 C C . VAL A 1 74 ? -8.121 -1.000 7.250 1.00 95.75 74 VAL A C 1
ATOM 544 O O . VAL A 1 74 ? -8.246 0.218 7.342 1.00 95.75 74 VAL A O 1
ATOM 547 N N . THR A 1 75 ? -9.064 -1.858 7.645 1.00 94.94 75 THR A N 1
ATOM 548 C CA . THR A 1 75 ? -10.232 -1.450 8.442 1.00 94.94 75 THR A CA 1
ATOM 549 C C . THR A 1 75 ? -9.961 -1.777 9.901 1.00 94.94 75 THR A C 1
ATOM 551 O O . THR A 1 75 ? -9.750 -2.940 10.235 1.00 94.94 75 THR A O 1
ATOM 554 N N . LEU A 1 76 ? -9.936 -0.761 10.759 1.00 94.06 76 LEU A N 1
ATOM 555 C CA . LEU A 1 76 ? -9.606 -0.918 12.172 1.00 94.06 76 LEU A CA 1
ATOM 556 C C . LEU A 1 76 ? -10.825 -1.416 12.950 1.00 94.06 76 LEU A C 1
ATOM 558 O O . LEU A 1 76 ? -11.835 -0.722 13.025 1.00 94.06 76 LEU A O 1
ATOM 562 N N . GLN A 1 77 ? -10.708 -2.581 13.586 1.00 92.81 77 GLN A N 1
ATOM 563 C CA . GLN A 1 77 ? -11.752 -3.124 14.477 1.00 92.81 77 GLN A CA 1
ATOM 564 C C . GLN A 1 77 ? -11.474 -2.840 15.963 1.00 92.81 77 GLN A C 1
ATOM 566 O O . GLN A 1 77 ? -12.199 -3.286 16.853 1.00 92.81 77 GLN A O 1
ATOM 571 N N . GLY A 1 78 ? -10.392 -2.118 16.247 1.00 92.69 78 GLY A N 1
ATOM 572 C CA . GLY A 1 78 ? -9.808 -1.915 17.567 1.00 92.69 78 GLY A CA 1
ATOM 573 C C . GLY A 1 78 ? -8.833 -0.747 17.557 1.00 92.69 78 GLY A C 1
ATOM 574 O O . GLY A 1 78 ? -8.487 -0.229 16.498 1.00 92.69 78 GLY A O 1
ATOM 575 N N . ASN A 1 79 ? -8.341 -0.369 18.733 1.00 94.06 79 ASN A N 1
ATOM 576 C CA . ASN A 1 79 ? -7.141 0.461 18.813 1.00 94.06 79 ASN A CA 1
ATOM 577 C C . ASN A 1 79 ? -5.941 -0.419 18.457 1.00 94.06 79 ASN A C 1
ATOM 579 O O . ASN A 1 79 ? -5.730 -1.455 19.098 1.00 94.06 79 ASN A O 1
ATOM 583 N N . ARG A 1 80 ? -5.211 -0.058 17.396 1.00 96.19 80 ARG A N 1
ATOM 584 C CA . ARG A 1 80 ? -4.149 -0.891 16.810 1.00 96.19 80 ARG A CA 1
ATOM 585 C C . ARG A 1 80 ? -2.800 -0.188 16.839 1.00 96.19 80 ARG A C 1
ATOM 587 O O . ARG A 1 80 ? -2.716 1.039 16.891 1.00 96.19 80 ARG A O 1
ATOM 594 N N . THR A 1 81 ? -1.742 -0.982 16.735 1.00 95.06 81 THR A N 1
ATOM 595 C CA . THR A 1 81 ? -0.386 -0.491 16.489 1.00 95.06 81 THR A CA 1
ATOM 596 C C . THR A 1 81 ? 0.028 -0.814 15.057 1.00 95.06 81 THR A C 1
ATOM 598 O O . THR A 1 81 ? -0.093 -1.956 14.626 1.00 95.06 81 THR A O 1
ATOM 601 N N . LEU A 1 82 ? 0.551 0.156 14.312 1.00 94.94 82 LEU A N 1
ATOM 602 C CA . LEU A 1 82 ? 1.240 -0.091 13.048 1.00 94.94 82 LEU A CA 1
ATOM 603 C C . LEU A 1 82 ? 2.677 -0.516 13.343 1.00 94.94 82 LEU A C 1
ATOM 605 O O . LEU A 1 82 ? 3.472 0.271 13.866 1.00 94.94 82 LEU A O 1
ATOM 609 N N . GLY A 1 83 ? 2.986 -1.773 13.034 1.00 94.50 83 GLY A N 1
ATOM 610 C CA . GLY A 1 83 ? 4.314 -2.340 13.221 1.00 94.50 83 GLY A CA 1
ATOM 611 C C . GLY A 1 83 ? 5.342 -1.752 12.256 1.00 94.50 83 GLY A C 1
ATOM 612 O O . GLY A 1 83 ? 5.004 -1.149 11.237 1.00 94.50 83 GLY A O 1
ATOM 613 N N . THR A 1 84 ? 6.620 -1.959 12.570 1.00 93.38 84 THR A N 1
ATOM 614 C CA . THR A 1 84 ? 7.721 -1.596 11.672 1.00 93.38 84 THR A CA 1
ATOM 615 C C . THR A 1 84 ? 7.596 -2.376 10.359 1.00 93.38 84 THR A C 1
ATOM 617 O O . THR A 1 84 ? 7.521 -3.607 10.407 1.00 93.38 84 THR A O 1
ATOM 620 N N . PRO A 1 85 ? 7.564 -1.703 9.193 1.00 93.38 85 PRO A N 1
ATOM 621 C CA . PRO A 1 85 ? 7.465 -2.392 7.913 1.00 93.38 85 PRO A CA 1
ATOM 622 C C . PRO A 1 85 ? 8.660 -3.318 7.651 1.00 93.38 85 PRO A C 1
ATOM 624 O O . PRO A 1 85 ? 9.799 -2.976 7.969 1.00 93.38 85 PRO A O 1
ATOM 627 N N . THR A 1 86 ? 8.415 -4.467 7.026 1.00 95.06 86 THR A N 1
ATOM 628 C CA . THR A 1 86 ? 9.459 -5.396 6.568 1.00 95.06 86 THR A CA 1
ATOM 629 C C . THR A 1 86 ? 9.799 -5.155 5.097 1.00 95.06 86 THR A C 1
ATOM 631 O O . THR A 1 86 ? 8.968 -4.660 4.339 1.00 95.06 86 THR A O 1
ATOM 634 N N . ASN A 1 87 ? 11.028 -5.491 4.690 1.00 91.38 87 ASN A N 1
ATOM 635 C CA . ASN A 1 87 ? 11.547 -5.322 3.322 1.00 91.38 87 ASN A CA 1
ATOM 636 C C . ASN A 1 87 ? 11.389 -3.904 2.717 1.00 91.38 87 ASN A C 1
ATOM 638 O O . ASN A 1 87 ? 10.947 -3.783 1.570 1.00 91.38 87 ASN A O 1
ATOM 642 N N . PRO A 1 88 ? 11.703 -2.812 3.445 1.00 88.06 88 PRO A N 1
ATOM 643 C CA . PRO A 1 88 ? 11.709 -1.484 2.844 1.00 88.06 88 PRO A CA 1
ATOM 644 C C . PRO A 1 88 ? 12.840 -1.366 1.813 1.00 88.06 88 PRO A C 1
ATOM 646 O O . PRO A 1 88 ? 13.954 -1.835 2.032 1.00 88.06 88 PRO A O 1
ATOM 649 N N . THR A 1 89 ? 12.555 -0.707 0.693 1.00 89.38 89 THR A N 1
ATOM 650 C CA . THR A 1 89 ? 13.565 -0.302 -0.293 1.00 89.38 89 THR A CA 1
ATOM 651 C C . THR A 1 89 ? 13.781 1.198 -0.177 1.00 89.38 89 THR A C 1
ATOM 653 O O . THR A 1 89 ? 12.810 1.947 -0.047 1.00 89.38 89 THR A O 1
ATOM 656 N N . ASP A 1 90 ? 15.038 1.636 -0.228 1.00 86.06 90 ASP A N 1
ATOM 657 C CA . ASP A 1 90 ? 15.363 3.060 -0.185 1.00 86.06 90 ASP A CA 1
ATOM 658 C C . ASP A 1 90 ? 14.706 3.833 -1.346 1.00 86.06 90 ASP A C 1
ATOM 660 O O . ASP A 1 90 ? 14.494 3.300 -2.438 1.00 86.06 90 ASP A O 1
ATOM 664 N N . GLY A 1 91 ? 14.312 5.080 -1.083 1.00 85.81 91 GLY A N 1
ATOM 665 C CA . GLY A 1 91 ? 13.597 5.939 -2.037 1.00 85.81 91 GLY A CA 1
ATOM 666 C C . GLY A 1 91 ? 12.118 5.592 -2.281 1.00 85.81 91 GLY A C 1
ATOM 667 O O . GLY A 1 91 ? 11.433 6.311 -3.015 1.00 85.81 91 GLY A O 1
ATOM 668 N N . LYS A 1 92 ? 11.581 4.530 -1.665 1.00 83.25 92 LYS A N 1
ATOM 669 C CA . LYS A 1 92 ? 10.190 4.095 -1.859 1.00 83.25 92 LYS A CA 1
ATOM 670 C C . LYS A 1 92 ? 9.208 4.902 -1.005 1.00 83.25 92 LYS A C 1
ATOM 672 O O . LYS A 1 92 ? 9.385 5.053 0.201 1.00 83.25 92 LYS A O 1
ATOM 677 N N . ARG A 1 93 ? 8.118 5.373 -1.622 1.00 88.56 93 ARG A N 1
ATOM 678 C CA . ARG A 1 93 ? 6.995 6.024 -0.924 1.00 88.56 93 ARG A CA 1
ATOM 679 C C . ARG A 1 93 ? 5.873 5.024 -0.677 1.00 88.56 93 ARG A C 1
ATOM 681 O O . ARG A 1 93 ? 5.510 4.269 -1.578 1.00 88.56 93 ARG A O 1
ATOM 688 N N . ILE A 1 94 ? 5.342 5.027 0.542 1.00 90.62 94 ILE A N 1
ATOM 689 C CA . ILE A 1 94 ? 4.259 4.141 0.968 1.00 90.62 94 ILE A CA 1
ATOM 690 C C . ILE A 1 94 ? 3.145 4.972 1.600 1.00 90.62 94 ILE A C 1
ATOM 692 O O . ILE A 1 94 ? 3.405 5.844 2.430 1.00 90.62 94 ILE A O 1
ATOM 696 N N . THR A 1 95 ? 1.913 4.671 1.211 1.00 92.25 95 THR A N 1
ATOM 697 C CA . THR A 1 95 ? 0.684 5.267 1.723 1.00 92.25 95 THR A CA 1
ATOM 698 C C . THR A 1 95 ? -0.119 4.203 2.463 1.00 92.25 95 THR A C 1
ATOM 700 O O . THR A 1 95 ? -0.379 3.126 1.924 1.00 92.25 95 THR A O 1
ATOM 703 N N . TRP A 1 96 ? -0.531 4.521 3.689 1.00 93.50 96 TRP A N 1
ATOM 704 C CA . TRP A 1 96 ? -1.473 3.718 4.465 1.00 93.50 96 TRP A CA 1
ATOM 705 C C . TRP A 1 96 ? -2.826 4.426 4.495 1.00 93.50 96 TRP A C 1
ATOM 707 O O . TRP A 1 96 ? -2.924 5.558 4.967 1.00 93.50 96 TRP A O 1
ATOM 717 N N . GLU A 1 97 ? -3.855 3.748 4.004 1.00 94.88 97 GLU A N 1
ATOM 718 C CA . GLU A 1 97 ? -5.258 4.126 4.108 1.00 94.88 97 GLU A CA 1
ATOM 719 C C . GLU A 1 97 ? -5.881 3.383 5.293 1.00 94.88 97 GLU A C 1
ATOM 721 O O . GLU A 1 97 ? -5.884 2.150 5.355 1.00 94.88 97 GLU A O 1
ATOM 726 N N . LEU A 1 98 ? -6.392 4.145 6.256 1.00 93.88 98 LEU A N 1
ATOM 727 C CA . LEU A 1 98 ? -7.017 3.611 7.457 1.00 93.88 98 LEU A CA 1
ATOM 728 C C . LEU A 1 98 ? -8.512 3.891 7.396 1.00 93.88 98 LEU A C 1
ATOM 730 O O . LEU A 1 98 ? -8.928 5.046 7.331 1.00 93.88 98 LEU A O 1
ATOM 734 N N . ILE A 1 99 ? -9.303 2.831 7.467 1.00 94.31 99 ILE A N 1
ATOM 735 C CA . ILE A 1 99 ? -10.760 2.883 7.467 1.00 94.31 99 ILE A CA 1
ATOM 736 C C . ILE A 1 99 ? -11.241 2.602 8.892 1.00 94.31 99 ILE A C 1
ATOM 738 O O . ILE A 1 99 ? -10.738 1.700 9.564 1.00 94.31 99 ILE A O 1
ATOM 742 N N . GLN A 1 100 ? -12.196 3.395 9.369 1.00 95.06 100 GLN A N 1
ATOM 743 C CA . GLN A 1 100 ? -12.871 3.147 10.641 1.00 95.06 100 GLN A CA 1
ATOM 744 C C . GLN A 1 100 ? -13.941 2.072 10.445 1.00 95.06 100 GLN A C 1
ATOM 746 O O . GLN A 1 100 ? -14.598 2.029 9.405 1.00 95.06 100 GLN A O 1
ATOM 751 N N . ASP A 1 101 ? -14.142 1.219 11.442 1.00 89.75 101 ASP A N 1
ATOM 752 C CA . ASP A 1 101 ? -15.343 0.395 11.484 1.00 89.75 101 ASP A CA 1
ATOM 753 C C . ASP A 1 101 ? -16.591 1.246 11.787 1.00 89.75 101 ASP A C 1
ATOM 755 O O . ASP A 1 101 ? -16.506 2.445 12.054 1.00 89.75 101 ASP A O 1
ATOM 759 N N . ALA A 1 102 ? -17.764 0.610 11.786 1.00 85.31 102 ALA A N 1
ATOM 760 C CA . ALA A 1 102 ? -19.034 1.286 12.061 1.00 85.31 102 ALA A CA 1
ATOM 761 C C . ALA A 1 102 ? -19.096 1.950 13.455 1.00 85.31 102 ALA A C 1
ATOM 763 O O . ALA A 1 102 ? -19.905 2.850 13.662 1.00 85.31 102 ALA A O 1
ATOM 764 N N . THR A 1 103 ? -18.248 1.525 14.398 1.00 90.12 103 THR A N 1
ATOM 765 C CA . THR A 1 103 ? -18.159 2.086 15.756 1.00 90.12 103 THR A CA 1
ATOM 766 C C . THR A 1 103 ? -17.407 3.420 15.786 1.00 90.12 103 THR A C 1
ATOM 768 O O . THR A 1 103 ? -17.775 4.324 16.535 1.00 90.12 103 THR A O 1
ATOM 771 N N . GLY A 1 104 ? -16.350 3.553 14.980 1.00 88.81 104 GLY A N 1
ATOM 772 C CA . GLY A 1 104 ? -15.487 4.732 14.969 1.00 88.81 104 GLY A CA 1
ATOM 773 C C . GLY A 1 104 ? -14.601 4.878 16.214 1.00 88.81 104 GLY A C 1
ATOM 774 O O . GLY A 1 104 ? -14.498 3.986 17.056 1.00 88.81 104 GLY A O 1
ATOM 775 N N . ASN A 1 105 ? -13.925 6.028 16.311 1.00 88.38 105 ASN A N 1
ATOM 776 C CA . ASN A 1 105 ? -13.013 6.391 17.405 1.00 88.38 105 ASN A CA 1
ATOM 777 C C . ASN A 1 105 ? -11.847 5.400 17.624 1.00 88.38 105 ASN A C 1
ATOM 779 O O . ASN A 1 105 ? -11.382 5.196 18.748 1.00 88.38 105 ASN A O 1
ATOM 783 N N . ARG A 1 106 ? -11.369 4.770 16.544 1.00 89.75 106 ARG A N 1
ATOM 784 C CA . ARG A 1 106 ? -10.210 3.871 16.573 1.00 89.75 106 ARG A CA 1
ATOM 785 C C . ARG A 1 106 ? -8.924 4.663 16.436 1.00 89.75 106 ARG A C 1
ATOM 787 O O . ARG A 1 106 ? -8.764 5.449 15.499 1.00 89.75 106 ARG A O 1
ATOM 794 N N . THR A 1 107 ? -7.982 4.405 17.332 1.00 91.25 107 THR A N 1
ATOM 795 C CA . THR A 1 107 ? -6.645 4.997 17.275 1.00 91.25 107 THR A CA 1
ATOM 796 C C . THR A 1 107 ? -5.648 4.053 16.604 1.00 91.25 107 THR A C 1
ATOM 798 O O . THR A 1 107 ? -5.712 2.830 16.761 1.00 91.25 107 THR A O 1
ATOM 801 N N . LEU A 1 108 ? -4.710 4.634 15.848 1.00 92.38 108 LEU A N 1
ATOM 802 C CA . LEU A 1 108 ? -3.538 3.933 15.328 1.00 92.38 108 LEU A CA 1
ATOM 803 C C . LEU A 1 108 ? -2.272 4.514 15.963 1.00 92.38 108 LEU A C 1
ATOM 805 O O . LEU A 1 108 ? -1.836 5.615 15.617 1.00 92.38 108 LEU A O 1
ATOM 809 N N . THR A 1 109 ? -1.652 3.739 16.843 1.00 93.75 109 THR A N 1
ATOM 810 C CA . THR A 1 109 ? -0.311 4.023 17.363 1.00 93.75 109 THR A CA 1
ATOM 811 C C . THR A 1 109 ? 0.726 3.561 16.341 1.00 93.75 109 THR A C 1
ATOM 813 O O . THR A 1 109 ? 0.547 2.525 15.712 1.00 93.75 109 THR A O 1
ATOM 816 N N . ARG A 1 110 ? 1.820 4.298 16.136 1.00 90.88 110 ARG A N 1
ATOM 817 C CA . ARG A 1 110 ? 2.888 3.909 15.195 1.00 90.88 110 ARG A CA 1
ATOM 818 C C . ARG A 1 110 ? 4.125 3.439 15.952 1.00 90.88 110 ARG A C 1
ATOM 820 O O . ARG A 1 110 ? 4.410 3.961 17.027 1.00 90.88 110 ARG A O 1
ATOM 827 N N . SER A 1 111 ? 4.854 2.472 15.395 1.00 89.81 111 SER A N 1
ATOM 828 C CA . SER A 1 111 ? 6.159 2.078 15.935 1.00 89.81 111 SER A CA 1
ATOM 829 C C . SER A 1 111 ? 7.197 3.204 15.805 1.00 89.81 111 SER A C 1
ATOM 831 O O . SER A 1 111 ? 7.001 4.178 15.077 1.00 89.81 111 SER A O 1
ATOM 833 N N . SER A 1 112 ? 8.340 3.049 16.476 1.00 86.25 112 SER A N 1
ATOM 834 C CA . SER A 1 112 ? 9.452 4.014 16.452 1.00 86.25 112 SER A CA 1
ATOM 835 C C . SER A 1 112 ? 10.083 4.230 15.071 1.00 86.25 112 SER A C 1
ATOM 837 O O . SER A 1 112 ? 10.818 5.194 14.886 1.00 86.25 112 SER A O 1
ATOM 839 N N . ALA A 1 113 ? 9.794 3.365 14.094 1.00 85.69 113 ALA A N 1
ATOM 840 C CA . ALA A 1 113 ? 10.243 3.536 12.714 1.00 85.69 113 ALA A CA 1
ATOM 841 C C . ALA A 1 113 ? 9.551 4.713 12.001 1.00 85.69 113 ALA A C 1
ATOM 843 O O . ALA A 1 113 ? 10.040 5.193 10.980 1.00 85.69 113 ALA A O 1
ATOM 844 N N . PHE A 1 114 ? 8.416 5.183 12.526 1.00 85.38 114 PHE A N 1
ATOM 845 C CA . PHE A 1 114 ? 7.680 6.315 11.980 1.00 85.38 114 PHE A CA 1
ATOM 846 C C . PHE A 1 114 ? 8.062 7.592 12.728 1.00 85.38 114 PHE A C 1
ATOM 848 O O . PHE A 1 114 ? 7.641 7.814 13.862 1.00 85.38 114 PHE A O 1
ATOM 855 N N . VAL A 1 115 ? 8.840 8.449 12.072 1.00 82.50 115 VAL A N 1
ATOM 856 C CA . VAL A 1 115 ? 9.283 9.731 12.632 1.00 82.50 115 VAL A CA 1
ATOM 857 C C . VAL A 1 115 ? 8.332 10.844 12.195 1.00 82.50 115 VAL A C 1
ATOM 859 O O . VAL A 1 115 ? 7.977 10.945 11.020 1.00 82.50 115 VAL A O 1
ATOM 862 N N . VAL A 1 116 ? 7.928 11.701 13.134 1.00 74.75 116 VAL A N 1
ATOM 863 C CA . VAL A 1 116 ? 7.157 12.927 12.864 1.00 74.75 116 VAL A CA 1
ATOM 864 C C . VAL A 1 116 ? 8.010 14.166 13.145 1.00 74.75 116 VAL A C 1
ATOM 866 O O . VAL A 1 116 ? 9.021 14.082 13.839 1.00 74.75 116 VAL A O 1
ATOM 869 N N . GLY A 1 117 ? 7.625 15.320 12.594 1.00 65.12 117 GLY A N 1
ATOM 870 C CA . GLY A 1 117 ? 8.459 16.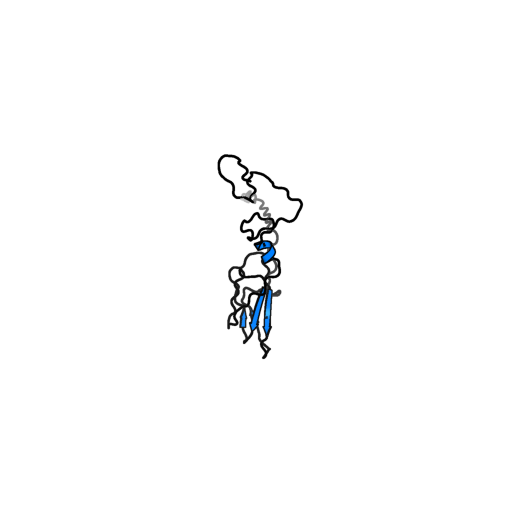528 12.488 1.00 65.12 117 GLY A CA 1
ATOM 871 C C . GLY A 1 117 ? 9.104 17.078 13.770 1.00 65.12 117 GLY A C 1
ATOM 872 O O . GLY A 1 117 ? 10.101 17.778 13.664 1.00 65.12 117 GLY A O 1
ATOM 873 N N . SER A 1 118 ? 8.622 16.740 14.970 1.00 62.53 118 SER A N 1
ATOM 874 C CA . SER A 1 118 ? 9.273 17.116 16.242 1.00 62.53 118 SER A CA 1
ATOM 875 C C . SER A 1 118 ? 10.401 16.169 16.681 1.00 62.53 118 SER A C 1
ATOM 877 O O . SER A 1 118 ? 11.103 16.447 17.647 1.00 62.53 118 SER A O 1
ATOM 879 N N . THR A 1 119 ? 10.578 15.054 15.973 1.00 55.16 119 THR A N 1
ATOM 880 C CA . THR A 1 119 ? 11.565 13.995 16.246 1.00 55.16 119 THR A CA 1
ATOM 881 C C . THR A 1 119 ? 12.534 13.765 15.090 1.00 55.16 119 THR A C 1
ATOM 883 O O . THR A 1 119 ? 13.369 12.872 15.183 1.00 55.16 119 THR A O 1
ATOM 886 N N . ILE A 1 120 ? 12.449 14.557 14.012 1.00 57.62 120 ILE A N 1
ATOM 887 C CA . ILE A 1 120 ? 13.460 14.561 12.949 1.00 57.62 120 ILE A CA 1
ATOM 888 C C . ILE A 1 120 ? 14.664 15.327 13.505 1.00 57.62 120 ILE A C 1
ATOM 890 O O . ILE A 1 120 ? 14.558 16.543 13.688 1.00 57.62 120 ILE A O 1
ATOM 894 N N . PRO A 1 121 ? 15.799 14.669 13.806 1.00 57.06 121 PRO A N 1
ATOM 895 C CA . PRO A 1 121 ? 16.994 15.395 14.195 1.00 57.06 121 P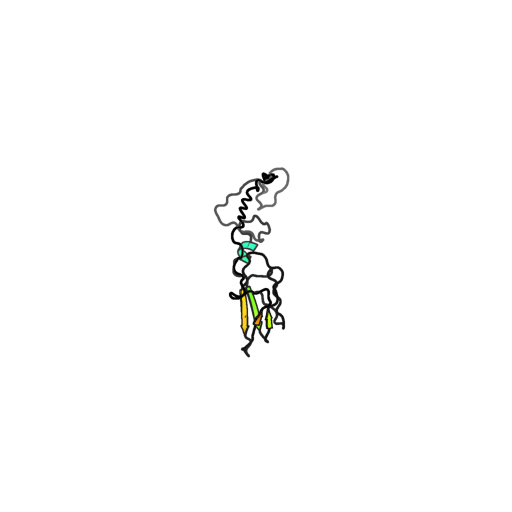RO A CA 1
ATOM 896 C C . PRO A 1 121 ? 17.370 16.330 13.038 1.00 57.06 121 PRO A C 1
ATOM 898 O O . PRO A 1 121 ? 17.300 15.898 11.881 1.00 57.06 121 PRO A O 1
ATOM 901 N N . PRO A 1 122 ? 17.762 17.591 13.294 1.00 55.81 122 PRO A N 1
ATOM 902 C CA . PRO A 1 122 ? 18.315 18.427 12.235 1.00 55.81 122 PRO A CA 1
ATOM 903 C C . PRO A 1 122 ? 19.462 17.656 11.561 1.00 55.81 122 PRO A C 1
ATOM 905 O O . PRO A 1 122 ? 20.184 16.945 12.270 1.00 55.81 122 PRO A O 1
ATOM 908 N N . PRO A 1 123 ? 19.642 17.744 10.228 1.00 56.22 123 PRO A N 1
ATOM 909 C CA . PRO A 1 123 ? 20.745 17.068 9.558 1.00 56.22 123 PRO A CA 1
ATOM 910 C C . PRO A 1 123 ? 22.062 17.616 10.118 1.00 56.22 123 PRO A C 1
ATOM 912 O O . PRO A 1 123 ? 22.546 18.674 9.723 1.00 56.22 123 PRO A O 1
ATOM 915 N N . CYS A 1 124 ? 22.624 16.920 11.102 1.00 45.41 124 CYS A N 1
ATOM 916 C CA . CYS A 1 124 ? 23.879 17.289 11.723 1.00 45.41 124 CYS A CA 1
ATOM 917 C C . CYS A 1 124 ? 25.012 16.785 10.833 1.00 45.41 124 CYS A C 1
ATOM 919 O O . CYS A 1 124 ? 25.462 15.648 10.949 1.00 45.41 124 CYS A O 1
ATOM 921 N N . SER A 1 125 ? 25.479 17.650 9.938 1.00 45.78 125 SER A N 1
ATOM 922 C CA . SER A 1 125 ? 26.901 17.718 9.617 1.00 45.78 125 SER A CA 1
ATOM 923 C C . SER A 1 125 ? 27.229 19.113 9.079 1.00 45.78 125 SER A C 1
ATOM 925 O O . SER A 1 125 ? 26.927 19.401 7.921 1.00 45.78 125 SER A O 1
ATOM 927 N N . PRO A 1 126 ? 27.827 20.024 9.869 1.00 56.53 126 PRO A N 1
ATOM 928 C CA . PRO A 1 126 ? 28.610 21.090 9.259 1.00 56.53 126 PRO A CA 1
ATOM 929 C C . PRO A 1 126 ? 29.814 20.454 8.535 1.00 56.53 126 PRO A C 1
ATOM 931 O O . PRO A 1 126 ? 30.345 19.447 9.017 1.00 56.53 126 PRO A O 1
ATOM 934 N N . PRO A 1 127 ? 30.279 20.999 7.392 1.00 52.84 127 PRO A N 1
ATOM 935 C CA . PRO A 1 127 ? 31.420 20.440 6.677 1.00 52.84 127 PRO A CA 1
ATOM 936 C C . PRO A 1 127 ? 32.635 20.389 7.607 1.00 52.84 127 PRO A C 1
ATOM 938 O O . PRO A 1 127 ? 33.130 21.415 8.074 1.00 52.84 127 PRO A O 1
ATOM 941 N N . ARG A 1 128 ? 33.133 19.181 7.888 1.00 53.38 128 ARG A N 1
ATOM 942 C CA . ARG A 1 128 ? 34.357 18.977 8.665 1.00 53.38 128 ARG A CA 1
ATOM 943 C C . ARG A 1 128 ? 35.555 19.473 7.853 1.00 53.38 128 ARG A C 1
ATOM 945 O O . ARG A 1 128 ? 36.202 18.693 7.162 1.00 53.38 128 ARG A O 1
ATOM 952 N N . ARG A 1 129 ? 35.887 20.760 7.963 1.00 48.25 129 ARG A N 1
ATOM 953 C CA . ARG A 1 129 ? 37.222 21.280 7.637 1.00 48.25 129 ARG A CA 1
ATOM 954 C C . ARG A 1 129 ? 37.912 21.695 8.930 1.00 48.25 129 ARG A C 1
ATOM 956 O O . ARG A 1 129 ? 37.902 22.856 9.316 1.00 48.25 129 ARG A O 1
ATOM 963 N N . THR A 1 130 ? 38.518 20.731 9.612 1.00 47.72 130 THR A N 1
ATOM 964 C CA . THR A 1 130 ? 39.476 21.010 10.684 1.00 47.72 130 THR A CA 1
ATOM 965 C C . THR A 1 130 ? 40.808 21.414 10.052 1.00 47.72 130 THR A C 1
ATOM 967 O O . THR A 1 130 ? 41.638 20.566 9.742 1.00 47.72 130 THR A O 1
ATOM 970 N N . SER A 1 131 ? 41.016 22.712 9.829 1.00 48.56 131 SER A N 1
ATOM 971 C CA . SER A 1 131 ? 42.363 23.250 9.611 1.00 48.56 131 SER A CA 1
ATOM 972 C C . SER A 1 131 ? 42.992 23.495 10.986 1.00 48.56 131 SER A C 1
ATOM 974 O O . SER A 1 131 ? 42.615 24.442 11.670 1.00 48.56 131 SER A O 1
ATOM 976 N N . VAL A 1 132 ? 43.916 22.633 11.415 1.00 48.25 132 VAL A N 1
ATOM 977 C CA . VAL A 1 132 ? 44.743 22.866 12.609 1.00 48.25 132 VAL A CA 1
ATOM 978 C C . VAL A 1 132 ? 46.092 23.389 12.129 1.00 48.25 132 VAL A C 1
ATOM 980 O O . VAL A 1 132 ? 46.892 22.626 11.597 1.00 48.25 132 VAL A O 1
ATOM 983 N N . THR A 1 133 ? 46.353 24.684 12.303 1.00 51.16 133 THR A N 1
ATOM 984 C CA . THR A 1 133 ? 47.708 25.232 12.153 1.00 51.16 133 THR A CA 1
ATOM 985 C C . THR A 1 133 ? 48.388 25.161 13.515 1.00 51.16 133 THR A C 1
ATOM 987 O O . THR A 1 133 ? 48.233 26.058 14.339 1.00 51.16 133 THR A O 1
ATOM 990 N N . SER A 1 134 ? 49.120 24.084 13.792 1.00 48.34 134 SER A N 1
ATOM 991 C CA . SER A 1 134 ? 50.036 24.038 14.935 1.00 48.34 134 SER A CA 1
ATOM 992 C C . SER A 1 134 ? 51.383 24.625 14.509 1.00 48.34 134 SER A C 1
ATOM 994 O O . SER A 1 134 ? 52.105 23.997 13.737 1.00 48.34 134 SER A O 1
ATOM 996 N N . SER A 1 135 ? 51.721 25.824 14.988 1.00 57.38 135 SER A N 1
ATOM 997 C CA . SER A 1 135 ? 53.070 26.379 14.825 1.00 57.38 135 SER A CA 1
ATOM 998 C C . SER A 1 135 ? 53.994 25.758 15.884 1.00 57.38 135 SER A C 1
ATOM 1000 O O . SER A 1 135 ? 53.649 25.808 17.070 1.00 57.38 135 SER A O 1
ATOM 1002 N N . PRO A 1 136 ? 55.125 25.129 15.518 1.00 58.31 136 PRO A N 1
ATOM 1003 C CA . PRO A 1 136 ? 56.018 24.527 16.498 1.00 58.31 136 PRO A CA 1
ATOM 1004 C C . PRO A 1 136 ? 56.706 25.601 17.354 1.00 58.31 136 PRO A C 1
ATOM 1006 O O . PRO A 1 136 ? 57.317 26.546 16.861 1.00 58.31 136 PRO A O 1
ATOM 1009 N N . ARG A 1 137 ? 56.590 25.425 18.674 1.00 53.53 137 ARG A N 1
ATOM 1010 C CA . ARG A 1 137 ? 57.254 26.193 19.733 1.00 53.53 137 ARG A CA 1
ATOM 1011 C C . ARG A 1 137 ? 58.777 26.116 19.558 1.00 53.53 137 ARG A C 1
ATOM 1013 O O . ARG A 1 137 ? 59.356 25.059 19.779 1.00 53.53 137 ARG A O 1
ATOM 1020 N N . SER A 1 138 ? 59.425 27.234 19.231 1.00 56.84 138 SER A N 1
ATOM 1021 C CA . SER A 1 138 ? 60.888 27.341 19.278 1.00 56.84 138 SER A CA 1
ATOM 1022 C C . SER A 1 138 ? 61.337 27.602 20.716 1.00 56.84 138 SER A C 1
ATOM 1024 O O . SER A 1 138 ? 61.211 28.713 21.226 1.00 56.84 138 SER A O 1
ATOM 1026 N N . THR A 1 139 ? 61.838 26.571 21.391 1.00 54.62 139 THR A N 1
ATOM 1027 C CA . THR A 1 139 ? 62.587 26.706 22.643 1.00 54.62 139 THR A CA 1
ATOM 1028 C C . THR A 1 139 ? 64.040 27.038 22.326 1.00 54.62 139 THR A C 1
ATOM 1030 O O . THR A 1 139 ? 64.777 26.153 21.894 1.00 54.62 139 THR A O 1
ATOM 1033 N N . THR A 1 140 ? 64.472 28.265 22.616 1.00 56.25 140 THR A N 1
ATOM 1034 C CA . THR A 1 140 ? 65.896 28.532 22.851 1.00 56.25 140 THR A CA 1
ATOM 1035 C C . THR A 1 140 ? 66.061 29.159 24.232 1.00 56.25 140 THR A C 1
ATOM 1037 O O . THR A 1 140 ? 65.410 30.132 24.596 1.00 56.25 140 THR A O 1
ATOM 1040 N N . HIS A 1 141 ? 66.875 28.456 25.002 1.00 53.72 141 HIS A N 1
ATOM 1041 C CA . HIS A 1 141 ? 67.154 28.456 26.433 1.00 53.72 141 HIS A CA 1
ATOM 1042 C C . HIS A 1 141 ? 68.026 29.646 26.907 1.00 53.72 141 HIS A C 1
ATOM 1044 O O . HIS A 1 141 ? 68.983 29.967 26.202 1.00 53.72 141 HIS A 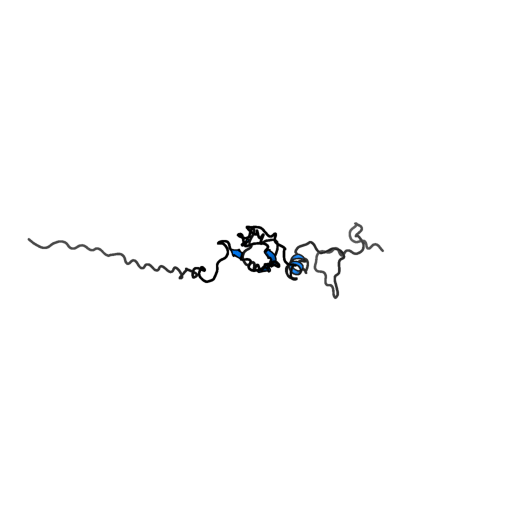O 1
ATOM 1050 N N . PRO A 1 142 ? 67.783 30.261 28.089 1.00 65.00 142 PRO A N 1
ATOM 1051 C CA . PRO A 1 142 ? 68.698 31.236 28.687 1.00 65.00 142 PRO A CA 1
ATOM 1052 C C . PRO A 1 142 ? 69.552 30.617 29.818 1.00 65.00 142 PRO A C 1
ATOM 1054 O O . PRO A 1 142 ? 68.993 29.952 30.693 1.00 65.00 142 PRO A O 1
ATOM 1057 N N . PRO A 1 143 ? 70.876 30.861 29.863 1.00 67.06 143 PRO A N 1
ATOM 1058 C CA . PRO A 1 143 ? 71.692 30.582 31.046 1.00 67.06 143 PRO A CA 1
ATOM 1059 C C . PRO A 1 143 ? 72.004 31.846 31.894 1.00 67.06 143 PRO A C 1
ATOM 1061 O O . PRO A 1 143 ? 71.783 32.968 31.439 1.00 67.06 143 PRO A O 1
ATOM 1064 N N . PRO A 1 144 ? 72.447 31.664 33.157 1.00 65.31 144 PRO A N 1
ATOM 1065 C CA . PRO A 1 144 ? 71.880 32.342 34.332 1.00 65.31 144 PRO A CA 1
ATOM 1066 C C . PRO A 1 144 ? 72.655 33.560 34.870 1.00 65.31 144 PRO A C 1
ATOM 1068 O O . PRO A 1 144 ? 73.826 33.782 34.580 1.00 65.31 144 PRO A O 1
ATOM 1071 N N . SER A 1 145 ? 71.972 34.323 35.726 1.00 63.94 145 SER A N 1
ATOM 1072 C CA . SER A 1 145 ? 72.466 35.478 36.479 1.00 63.94 145 SER A CA 1
ATOM 1073 C C . SER A 1 145 ? 73.401 35.105 37.642 1.00 63.94 145 SER A C 1
ATOM 1075 O O . SER A 1 145 ? 72.964 34.425 38.566 1.00 63.94 145 SER A O 1
ATOM 1077 N N . GLY A 1 146 ? 74.613 35.673 37.637 1.00 59.94 146 GLY A N 1
ATOM 1078 C CA . GLY A 1 146 ? 75.319 36.178 38.825 1.00 59.94 146 GLY A CA 1
ATOM 1079 C C . GLY A 1 146 ? 76.140 35.208 39.687 1.00 59.94 146 GLY A C 1
ATOM 1080 O O . GLY A 1 146 ? 75.586 34.372 40.394 1.00 59.94 146 GLY A O 1
ATOM 1081 N N . THR A 1 147 ? 77.450 35.469 39.735 1.00 50.50 147 THR A N 1
ATOM 1082 C CA . THR A 1 147 ? 78.218 35.749 40.969 1.00 50.50 147 THR A CA 1
ATOM 1083 C C . THR A 1 147 ? 79.133 36.925 40.688 1.00 50.50 147 THR A C 1
ATOM 1085 O O . THR A 1 147 ? 79.709 36.919 39.575 1.00 50.50 147 THR A O 1
#

Radius of gyration: 33.5 Å; chains: 1; bounding box: 97×62×90 Å

InterPro domains:
  IPR058970 Putative phage tail fibre, C-terminal domain [PF26209] (69-118)

Sequence (147 aa):
MTVWVGGLPVAAGFVYGAGDVYYEGNVSTTAAPTQAQHLTRKDYVDSRVSPAPVTLTDAPTIATNAALGNHFRVTLQGNRTLGTPTNPTDGKRITWELIQDATGNRTLTRSSAFVVGSTIPPPCSPPRRTSVTSSPRSTTHPPPSGT

Secondary structure (DSSP, 8-state):
----STTSPPPTT----SS----SS----SSPP-STTSSS-HHHHHHHS-PPPEEPPP-SEE--BTTS-SEEEEEESSSEEEPPPBS--TT---EEEEEE-TT----EEE-TTS--TTS---------------------PPPPP--

Foldseek 3Di:
DFDDDDPDGDDPPDDDDPDDDDDPDDDDDPDDDDDPPPPDPVCNVQQPPPDDAAEWDADQETEAAQVPHQHHEYEHPAQHEDEDYHPDDPPHHHYYHYHYDPVDPHHYHYPPNDDDPVRPPDPDDDDPDPDDDDDDDDDDDDDDDDD

Organism: NCBI:txid36816